Protein AF-A0A8G2CNN9-F1 (afdb_monomer)

Structure (mmCIF, N/CA/C/O backbone):
data_AF-A0A8G2CNN9-F1
#
_entry.id   AF-A0A8G2CNN9-F1
#
loop_
_atom_site.group_PDB
_atom_site.id
_atom_site.type_symbol
_atom_site.label_atom_id
_atom_site.label_alt_id
_atom_site.label_comp_id
_atom_site.label_asym_id
_atom_site.label_entity_id
_atom_site.label_seq_id
_atom_site.pdbx_PDB_ins_code
_atom_site.Cartn_x
_atom_site.Cartn_y
_atom_site.Cartn_z
_atom_site.occupancy
_atom_site.B_iso_or_equiv
_atom_site.auth_seq_id
_atom_site.auth_comp_id
_atom_site.auth_asym_id
_atom_site.auth_atom_id
_atom_site.pdbx_PDB_model_num
ATOM 1 N N . MET A 1 1 ? -56.205 -23.511 -28.085 1.00 40.72 1 MET A N 1
ATOM 2 C CA . MET A 1 1 ? -54.885 -23.758 -27.467 1.00 40.72 1 MET A CA 1
ATOM 3 C C . MET A 1 1 ? -53.855 -22.902 -28.197 1.00 40.72 1 MET A C 1
ATOM 5 O O . MET A 1 1 ? -53.553 -23.201 -29.342 1.00 40.72 1 MET A O 1
ATOM 9 N N . LYS A 1 2 ? -53.404 -21.788 -27.610 1.00 36.91 2 LYS A N 1
ATOM 10 C CA . LYS A 1 2 ? -52.303 -20.968 -28.144 1.00 36.91 2 LYS A CA 1
ATOM 11 C C . LYS A 1 2 ? -51.277 -20.832 -27.025 1.00 36.91 2 LYS A C 1
ATOM 13 O O . LYS A 1 2 ? -51.569 -20.200 -26.016 1.00 36.91 2 LYS A O 1
ATOM 18 N N . ALA A 1 3 ? -50.140 -21.503 -27.168 1.00 48.34 3 ALA A N 1
ATOM 19 C CA . ALA A 1 3 ? -49.033 -21.391 -26.230 1.00 48.34 3 ALA A CA 1
ATOM 20 C C . ALA A 1 3 ? -48.308 -20.066 -26.496 1.00 48.34 3 ALA A C 1
ATOM 22 O O . ALA A 1 3 ? -47.815 -19.840 -27.599 1.00 48.34 3 ALA A O 1
ATOM 23 N N . ILE A 1 4 ? -48.285 -19.181 -25.500 1.00 51.78 4 ILE A N 1
ATOM 24 C CA . ILE A 1 4 ? -47.456 -17.976 -25.505 1.00 51.78 4 ILE A CA 1
ATOM 25 C C . ILE A 1 4 ? -46.130 -18.379 -24.862 1.00 51.78 4 ILE A C 1
ATOM 27 O O . ILE A 1 4 ? -46.071 -18.631 -23.661 1.00 51.78 4 ILE A O 1
ATOM 31 N N . ALA A 1 5 ? -45.081 -18.495 -25.672 1.00 52.53 5 ALA A N 1
ATOM 32 C CA . ALA A 1 5 ? -43.726 -18.692 -25.181 1.00 52.53 5 ALA A CA 1
ATOM 33 C C . ALA A 1 5 ? -43.190 -17.348 -24.664 1.00 52.53 5 ALA A C 1
ATOM 35 O O . ALA A 1 5 ? -42.970 -16.420 -25.440 1.00 52.53 5 ALA A O 1
ATOM 36 N N . ALA A 1 6 ? -43.011 -17.234 -23.349 1.00 54.03 6 ALA A N 1
ATOM 37 C CA . ALA A 1 6 ? -42.323 -16.107 -22.735 1.00 54.03 6 ALA A CA 1
ATOM 38 C C . ALA A 1 6 ? -40.808 -16.286 -22.922 1.00 54.03 6 ALA A C 1
ATOM 40 O O . ALA A 1 6 ? -40.203 -17.194 -22.355 1.00 54.03 6 ALA A O 1
ATOM 41 N N . ILE A 1 7 ? -40.200 -15.426 -23.739 1.00 56.88 7 ILE A N 1
ATOM 42 C CA . ILE A 1 7 ? -38.747 -15.346 -23.897 1.00 56.88 7 ILE A CA 1
ATOM 43 C C . ILE A 1 7 ? -38.201 -14.574 -22.691 1.00 56.88 7 ILE A C 1
ATOM 45 O O . ILE A 1 7 ? -38.337 -13.356 -22.607 1.00 56.88 7 ILE A O 1
ATOM 49 N N . PHE A 1 8 ? -37.589 -15.288 -21.746 1.00 53.59 8 PHE A N 1
ATOM 50 C CA . PHE A 1 8 ? -36.743 -14.687 -20.717 1.00 53.59 8 PHE A CA 1
ATOM 51 C C . PHE A 1 8 ? -35.420 -14.268 -21.367 1.00 53.59 8 PHE A C 1
ATOM 53 O O . PHE A 1 8 ? -34.562 -15.103 -21.649 1.00 53.59 8 PHE A O 1
ATOM 60 N N . VAL A 1 9 ? -35.249 -12.970 -21.620 1.00 62.62 9 VAL A N 1
ATOM 61 C CA . VAL A 1 9 ? -33.945 -12.408 -21.986 1.00 62.62 9 VAL A CA 1
ATOM 62 C C . VAL A 1 9 ? -33.122 -12.290 -20.704 1.00 62.62 9 VAL A C 1
ATOM 64 O O . VAL A 1 9 ? -33.271 -11.339 -19.939 1.00 62.62 9 VAL A O 1
ATOM 67 N N . VAL A 1 10 ? -32.271 -13.282 -20.439 1.00 62.25 10 VAL A N 1
ATOM 68 C CA . V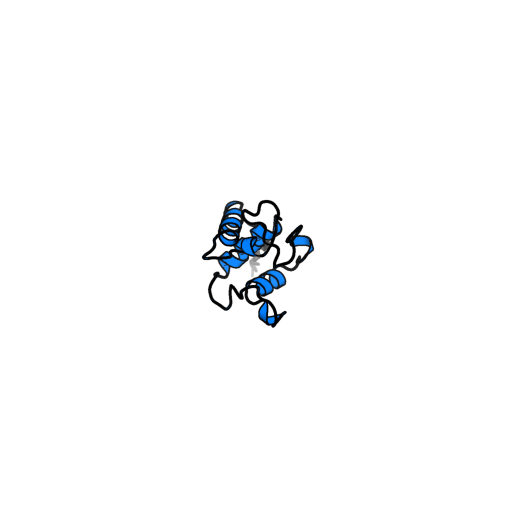AL A 1 10 ? -31.229 -13.178 -19.412 1.00 62.25 10 VAL A CA 1
ATOM 69 C C . VAL A 1 10 ? -30.153 -12.242 -19.958 1.00 62.25 10 VAL A C 1
ATOM 71 O O . VAL A 1 10 ? -29.379 -12.608 -20.840 1.00 62.25 10 VAL A O 1
ATOM 74 N N . CYS A 1 11 ? -30.140 -11.006 -19.463 1.00 56.94 11 CYS A N 1
ATOM 75 C CA . CYS A 1 11 ? -29.091 -10.041 -19.757 1.00 56.94 11 CYS A CA 1
ATOM 76 C C . CYS A 1 11 ? -27.802 -10.498 -19.053 1.00 56.94 11 CYS A C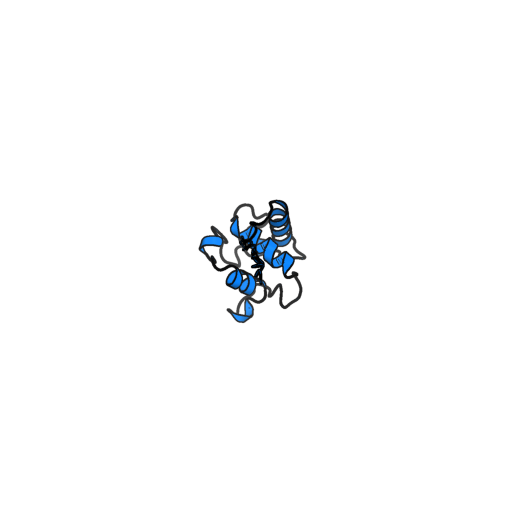 1
ATOM 78 O O . CYS A 1 11 ? -27.637 -10.316 -17.848 1.00 56.94 11 CYS A O 1
ATOM 80 N N . LEU A 1 12 ? -26.911 -11.152 -19.801 1.00 59.22 12 LEU A N 1
ATOM 81 C CA . LEU A 1 12 ? -25.543 -11.452 -19.382 1.00 59.22 12 LEU A CA 1
ATOM 82 C C . LEU A 1 12 ? -24.760 -10.137 -19.335 1.00 59.22 12 LEU A C 1
ATOM 84 O O . LEU A 1 12 ? -24.140 -9.732 -20.315 1.00 59.22 12 LEU A O 1
ATOM 88 N N . MET A 1 13 ? -24.827 -9.441 -18.202 1.00 64.88 13 MET A N 1
ATOM 89 C CA . MET A 1 13 ? -23.986 -8.276 -17.961 1.00 64.88 13 MET A CA 1
ATOM 90 C C . MET A 1 13 ? -22.544 -8.769 -17.749 1.00 64.88 13 MET A C 1
ATOM 92 O O . MET A 1 13 ? -22.316 -9.577 -16.844 1.00 64.88 13 MET A O 1
ATOM 96 N N . PRO A 1 14 ? -21.561 -8.346 -18.564 1.00 57.09 14 PRO A N 1
ATOM 97 C CA . PRO A 1 14 ? -20.180 -8.733 -18.340 1.00 57.09 14 PRO A CA 1
ATOM 98 C C . PRO A 1 14 ? -19.714 -8.080 -17.043 1.00 57.09 14 PRO A C 1
ATOM 100 O O . PRO A 1 14 ? -19.746 -6.857 -16.907 1.00 57.09 14 PRO A O 1
ATOM 103 N N . CYS A 1 15 ? -19.262 -8.898 -16.096 1.00 51.69 15 CYS A N 1
ATOM 104 C CA . CYS A 1 15 ? -18.561 -8.448 -14.902 1.00 51.69 15 CYS A CA 1
ATOM 105 C C . CYS A 1 15 ? -17.156 -7.970 -15.312 1.00 51.69 15 CYS A C 1
ATOM 107 O O . CYS A 1 15 ? -16.155 -8.629 -15.038 1.00 51.69 15 CYS A O 1
ATOM 109 N N . ALA A 1 16 ? -17.077 -6.867 -16.056 1.00 56.19 16 ALA A N 1
ATOM 110 C CA . ALA A 1 16 ? -15.815 -6.198 -16.318 1.00 56.19 16 ALA A CA 1
ATOM 111 C C . ALA A 1 16 ? -15.334 -5.617 -14.986 1.00 56.19 16 ALA A C 1
ATOM 113 O O . ALA A 1 16 ? -16.009 -4.775 -14.394 1.00 56.19 16 ALA A O 1
ATOM 114 N N . ALA A 1 17 ? -14.195 -6.102 -14.490 1.00 61.12 17 ALA A N 1
ATOM 115 C CA . ALA A 1 17 ? -13.517 -5.465 -13.373 1.00 61.12 17 ALA A CA 1
ATOM 116 C C . ALA A 1 17 ? -13.242 -4.008 -13.769 1.00 61.12 17 ALA A C 1
ATOM 118 O O . ALA A 1 17 ? -12.519 -3.752 -14.733 1.00 61.12 17 ALA A O 1
ATOM 119 N N . LEU A 1 18 ? -13.881 -3.064 -13.077 1.00 74.25 18 LEU A N 1
ATOM 120 C CA . LEU A 1 18 ? -13.656 -1.642 -13.300 1.00 74.25 18 LEU A CA 1
ATOM 121 C C . LEU A 1 18 ? -12.191 -1.341 -12.975 1.00 74.25 18 LEU A C 1
ATOM 123 O O . LEU A 1 18 ? -11.704 -1.693 -11.902 1.00 74.25 18 LEU A O 1
ATOM 127 N N . ALA A 1 19 ? -11.486 -0.727 -13.924 1.00 85.44 19 ALA A N 1
ATOM 128 C CA . ALA A 1 19 ? -10.167 -0.179 -13.653 1.00 85.44 19 ALA A CA 1
ATOM 129 C C . ALA A 1 19 ? -10.289 0.915 -12.582 1.00 85.44 19 ALA A C 1
ATOM 131 O O . ALA A 1 19 ? -11.269 1.664 -12.581 1.00 85.44 19 ALA A O 1
ATOM 132 N N . ALA A 1 20 ? -9.293 1.007 -11.700 1.00 92.62 20 ALA A N 1
ATOM 133 C CA . ALA A 1 20 ? -9.251 2.041 -10.678 1.00 92.62 20 ALA A CA 1
ATOM 134 C C . ALA A 1 20 ? -9.279 3.436 -11.313 1.00 92.62 20 ALA A C 1
ATOM 136 O O . ALA A 1 20 ? -8.611 3.714 -12.316 1.00 92.62 20 ALA A O 1
ATOM 137 N N . THR A 1 21 ? -10.069 4.317 -10.720 1.00 96.56 21 THR A N 1
ATOM 138 C CA . THR A 1 21 ? -10.158 5.716 -11.116 1.00 96.56 21 THR A CA 1
ATOM 139 C C . THR A 1 21 ? -8.878 6.467 -10.728 1.00 96.56 21 THR A C 1
ATOM 141 O O . THR A 1 21 ? -8.201 6.098 -9.765 1.00 96.56 21 THR A O 1
ATOM 144 N N . PRO A 1 22 ? -8.559 7.590 -11.398 1.00 97.00 22 PRO A N 1
ATOM 145 C CA . PRO A 1 22 ? -7.451 8.450 -10.980 1.00 97.00 22 PRO A CA 1
ATOM 146 C C . PRO A 1 22 ? -7.555 8.915 -9.518 1.00 97.00 22 PRO A C 1
ATOM 148 O O . PRO A 1 22 ? -6.538 9.094 -8.856 1.00 97.00 22 PRO A O 1
ATOM 151 N N . ALA A 1 23 ? -8.777 9.083 -9.003 1.00 97.19 23 ALA A N 1
ATOM 152 C CA . ALA A 1 23 ? -9.015 9.466 -7.615 1.00 97.19 23 ALA A CA 1
ATOM 153 C C . ALA A 1 23 ? -8.631 8.354 -6.624 1.00 97.19 23 ALA A C 1
ATOM 155 O O . ALA A 1 23 ? -8.024 8.648 -5.598 1.00 97.19 23 ALA A O 1
ATOM 156 N N . GLU A 1 24 ? -8.937 7.091 -6.932 1.00 97.75 24 GLU A N 1
ATOM 157 C CA . GLU A 1 24 ? -8.545 5.936 -6.106 1.00 97.75 24 GLU A CA 1
ATOM 158 C C . GLU A 1 24 ? -7.026 5.735 -6.113 1.00 97.75 24 GLU A C 1
ATOM 160 O O . GLU A 1 24 ? -6.433 5.500 -5.064 1.00 97.75 24 GLU A O 1
ATOM 165 N N . ILE A 1 25 ? -6.380 5.919 -7.270 1.00 97.62 25 ILE A N 1
ATOM 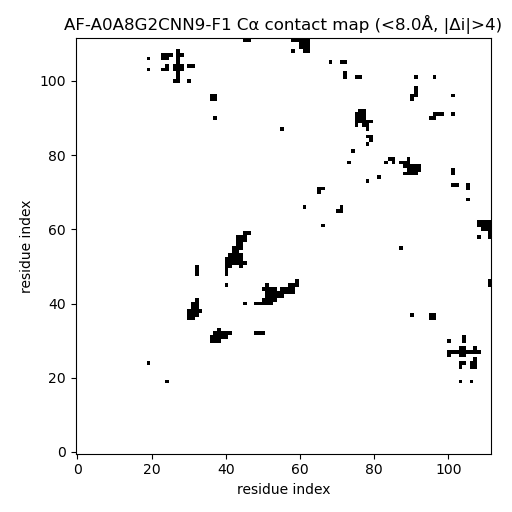166 C CA . ILE A 1 25 ? -4.914 5.876 -7.387 1.00 97.62 25 ILE A CA 1
ATOM 167 C C . ILE A 1 25 ? -4.273 6.987 -6.539 1.00 97.62 25 ILE A C 1
ATOM 169 O O . ILE A 1 25 ? -3.343 6.724 -5.779 1.00 97.62 25 ILE A O 1
ATOM 173 N N . ALA A 1 26 ? -4.790 8.217 -6.615 1.00 97.75 26 ALA A N 1
ATOM 174 C CA . ALA A 1 26 ? -4.295 9.333 -5.806 1.00 97.75 26 ALA A CA 1
ATOM 175 C C . ALA A 1 26 ? -4.541 9.123 -4.299 1.00 97.75 26 ALA A C 1
ATOM 177 O O . ALA A 1 26 ? -3.702 9.485 -3.473 1.00 97.75 26 ALA A O 1
ATOM 178 N N . ALA A 1 27 ? -5.671 8.514 -3.925 1.00 98.44 27 ALA A N 1
ATOM 179 C CA . ALA A 1 27 ? -5.937 8.130 -2.542 1.00 98.44 27 ALA A CA 1
ATOM 180 C C . ALA A 1 27 ? -4.929 7.077 -2.054 1.00 98.44 27 ALA A C 1
ATOM 182 O O . ALA A 1 27 ? -4.389 7.219 -0.957 1.00 98.44 27 ALA A O 1
ATOM 183 N N . GLY A 1 28 ? -4.631 6.073 -2.884 1.00 98.19 28 GLY A N 1
ATOM 184 C CA . GLY A 1 28 ? -3.616 5.054 -2.622 1.00 98.19 28 GLY A CA 1
ATOM 185 C C . GLY A 1 28 ? -2.227 5.637 -2.393 1.00 98.19 28 GLY A C 1
ATOM 186 O O . GLY A 1 28 ? -1.571 5.270 -1.420 1.00 98.19 28 GLY A O 1
ATOM 187 N N . GLN A 1 29 ? -1.820 6.597 -3.228 1.00 97.69 29 GLN A N 1
ATOM 188 C CA . GLN A 1 29 ? -0.566 7.330 -3.054 1.00 97.69 29 GLN A CA 1
ATOM 189 C C . GLN A 1 29 ? -0.502 8.016 -1.690 1.00 97.69 29 GLN A C 1
ATOM 191 O O . GLN A 1 29 ? 0.408 7.770 -0.903 1.00 97.69 29 GLN A O 1
ATOM 196 N N . LYS A 1 30 ? -1.531 8.806 -1.369 1.00 97.75 30 LYS A N 1
ATOM 197 C CA . LYS A 1 30 ? -1.596 9.520 -0.095 1.00 97.75 30 LYS A CA 1
ATOM 198 C C . LYS A 1 30 ? -1.517 8.569 1.099 1.00 97.75 30 LYS A C 1
ATOM 200 O O . LYS A 1 30 ? -0.879 8.895 2.093 1.00 97.75 30 LYS A O 1
ATOM 205 N N . ILE A 1 31 ? -2.167 7.406 1.027 1.00 98.44 31 ILE A N 1
ATOM 206 C CA . ILE A 1 31 ? -2.078 6.380 2.075 1.00 98.44 31 ILE A CA 1
ATOM 207 C C . ILE A 1 31 ? -0.644 5.851 2.188 1.00 98.44 31 ILE A C 1
ATOM 209 O O . ILE A 1 31 ? -0.146 5.727 3.307 1.00 98.44 31 ILE A O 1
ATOM 213 N N . ALA A 1 32 ? 0.001 5.559 1.055 1.00 97.75 32 ALA A N 1
ATOM 214 C CA . ALA A 1 32 ? 1.358 5.029 1.005 1.00 97.75 32 ALA A CA 1
ATOM 215 C C . ALA A 1 32 ? 2.408 5.999 1.571 1.00 97.75 32 ALA A C 1
ATOM 217 O O . ALA A 1 32 ? 3.378 5.527 2.141 1.00 97.75 32 ALA A O 1
ATOM 218 N N . GLU A 1 33 ? 2.195 7.310 1.482 1.00 96.69 33 GLU A N 1
ATOM 219 C CA . GLU A 1 3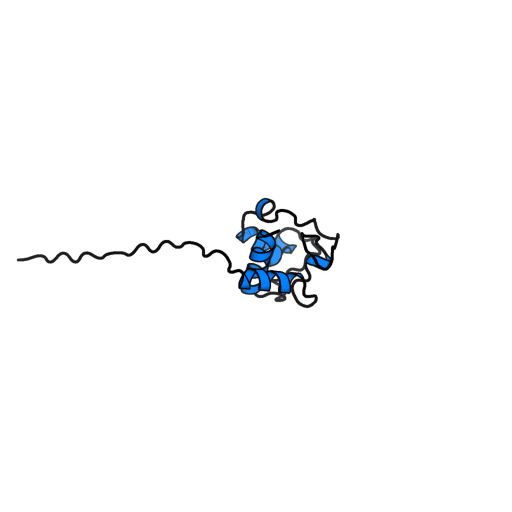3 ? 3.149 8.349 1.928 1.00 96.69 33 GLU A CA 1
ATOM 220 C C . GLU A 1 33 ? 2.775 8.968 3.297 1.00 96.69 33 GLU A C 1
ATOM 222 O O . GLU A 1 33 ? 3.479 9.811 3.845 1.00 96.69 33 GLU A O 1
ATOM 227 N N . THR A 1 34 ? 1.636 8.586 3.891 1.00 97.19 34 THR A N 1
ATOM 228 C CA . THR A 1 34 ? 1.208 9.133 5.192 1.00 97.19 34 THR A CA 1
ATOM 229 C C . THR A 1 34 ? 1.749 8.293 6.349 1.00 97.19 34 THR A C 1
ATOM 231 O O . THR A 1 34 ? 1.387 7.124 6.496 1.00 97.19 34 THR A O 1
ATOM 234 N N . THR A 1 35 ? 2.507 8.931 7.246 1.00 94.31 35 THR A N 1
ATOM 235 C CA . THR A 1 35 ? 3.158 8.309 8.418 1.00 94.31 35 THR A CA 1
ATOM 236 C C . THR A 1 35 ? 2.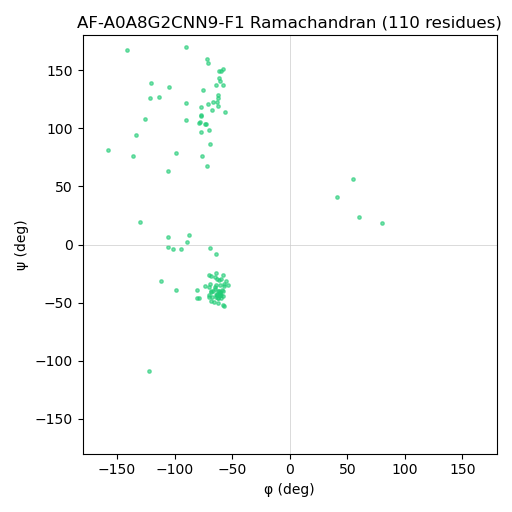216 7.582 9.376 1.00 94.31 35 THR A C 1
ATOM 238 O O . THR A 1 35 ? 2.583 6.567 9.960 1.00 94.31 35 THR A O 1
ATOM 241 N N . THR A 1 36 ? 0.987 8.073 9.540 1.00 95.25 36 THR A N 1
ATOM 242 C CA . THR A 1 36 ? -0.040 7.465 10.404 1.00 95.25 36 THR A CA 1
ATOM 243 C C . THR A 1 36 ? -0.907 6.421 9.690 1.00 95.25 36 THR A C 1
ATOM 245 O O . THR A 1 36 ? -1.842 5.899 10.298 1.00 95.25 36 THR A O 1
ATOM 248 N N . LEU A 1 37 ? -0.631 6.136 8.412 1.00 97.50 37 LEU A N 1
ATOM 249 C CA . LEU A 1 37 ? -1.353 5.167 7.586 1.00 97.50 37 LEU A CA 1
ATOM 250 C C . LEU A 1 37 ? -0.396 4.094 7.042 1.00 97.50 37 LEU A C 1
ATOM 252 O O . LEU A 1 37 ? 0.026 3.219 7.792 1.00 97.50 37 LEU A O 1
ATOM 256 N N . GLY A 1 38 ? -0.106 4.112 5.737 1.00 97.38 38 GLY A N 1
ATOM 257 C CA . GLY A 1 38 ? 0.693 3.089 5.072 1.00 97.38 38 GLY A CA 1
ATOM 258 C C . GLY A 1 38 ? 2.192 3.279 5.271 1.00 97.38 38 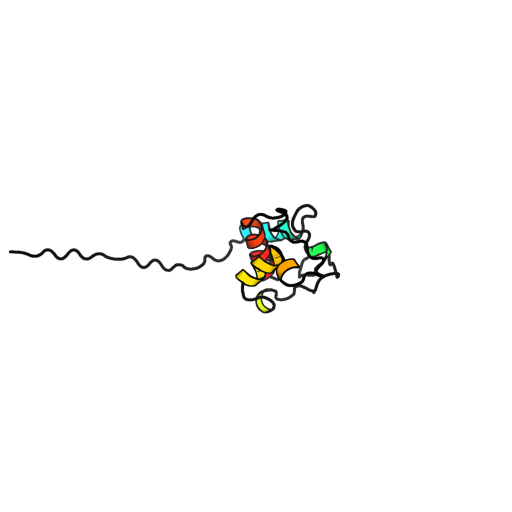GLY A C 1
ATOM 259 O O . GLY A 1 38 ? 2.888 2.283 5.449 1.00 97.38 38 GLY A O 1
ATOM 260 N N . ASN A 1 39 ? 2.675 4.527 5.244 1.00 98.00 39 ASN A N 1
ATOM 261 C CA . ASN A 1 39 ? 4.089 4.892 5.413 1.00 98.00 39 ASN A CA 1
ATOM 262 C C . ASN A 1 39 ? 5.061 3.942 4.679 1.00 98.00 39 ASN A C 1
ATOM 264 O O . ASN A 1 39 ? 6.052 3.460 5.232 1.00 98.00 39 ASN A O 1
ATOM 268 N N . CYS A 1 40 ? 4.685 3.553 3.464 1.00 98.00 40 CYS A N 1
ATOM 269 C CA . CYS A 1 40 ? 5.326 2.506 2.687 1.00 98.00 40 CYS A CA 1
ATOM 270 C C . CYS A 1 40 ? 6.706 2.956 2.202 1.00 98.00 40 CYS A C 1
ATOM 272 O O . CYS A 1 40 ? 7.641 2.157 2.157 1.00 98.00 40 CYS A O 1
ATOM 274 N N . ASP A 1 41 ? 6.821 4.234 1.864 1.00 96.88 41 ASP A N 1
ATOM 275 C CA . ASP A 1 41 ? 8.016 4.898 1.352 1.00 96.88 41 ASP A CA 1
ATOM 276 C C . ASP A 1 41 ? 9.141 5.018 2.396 1.00 96.88 41 ASP A C 1
ATOM 278 O O . ASP A 1 41 ? 10.321 4.909 2.056 1.00 96.88 41 ASP A O 1
ATOM 282 N N . ALA A 1 42 ? 8.794 5.051 3.686 1.00 97.38 42 ALA A N 1
ATOM 283 C CA . ALA A 1 42 ? 9.766 4.949 4.777 1.00 97.38 42 ALA A CA 1
ATOM 284 C C . ALA A 1 42 ? 10.603 3.652 4.733 1.00 97.38 42 ALA A C 1
ATOM 286 O O . ALA A 1 42 ? 11.730 3.611 5.233 1.00 97.38 42 ALA A O 1
ATOM 287 N N . CYS A 1 43 ? 10.074 2.573 4.139 1.00 98.12 43 CYS A N 1
ATOM 288 C CA . CYS A 1 43 ? 10.786 1.298 3.994 1.00 98.12 43 CYS A CA 1
ATOM 289 C C . CYS A 1 43 ? 11.139 0.952 2.546 1.00 98.12 43 CYS A C 1
ATOM 291 O O . CYS A 1 43 ? 12.152 0.283 2.330 1.00 98.12 43 CYS A O 1
ATOM 293 N N . HIS A 1 44 ? 10.326 1.368 1.577 1.00 97.94 44 HIS A N 1
ATOM 294 C CA . HIS A 1 44 ? 10.423 0.949 0.185 1.00 97.94 44 HIS A CA 1
ATOM 295 C C . HIS A 1 44 ? 10.625 2.132 -0.755 1.00 97.94 44 HIS A C 1
ATOM 297 O O . HIS A 1 44 ? 9.781 3.014 -0.850 1.00 97.94 44 HIS A O 1
ATOM 303 N N . MET A 1 45 ? 11.665 2.077 -1.580 1.00 96.44 45 MET A N 1
ATOM 304 C CA . MET A 1 45 ? 11.784 2.979 -2.720 1.00 96.44 45 MET A CA 1
ATOM 305 C C . MET A 1 45 ? 10.841 2.553 -3.859 1.00 96.44 45 MET A C 1
ATOM 307 O O . MET A 1 45 ? 10.835 1.389 -4.265 1.00 96.44 45 MET A O 1
ATOM 311 N N . PHE A 1 46 ? 10.103 3.513 -4.421 1.00 95.12 46 PHE A N 1
ATOM 312 C CA . PHE A 1 46 ? 9.379 3.413 -5.696 1.00 95.12 46 PHE A CA 1
ATOM 313 C C . PHE A 1 46 ? 9.480 4.731 -6.476 1.00 95.12 46 PHE A C 1
ATOM 315 O O . PHE A 1 46 ? 9.906 5.760 -5.946 1.00 95.12 46 PHE A O 1
ATOM 322 N N . GLN A 1 47 ? 9.105 4.729 -7.759 1.00 92.69 47 GLN A N 1
ATOM 323 C CA . GLN A 1 47 ? 9.166 5.945 -8.573 1.00 92.69 47 GLN A CA 1
ATOM 324 C C . GLN A 1 47 ? 8.246 7.045 -8.014 1.00 92.69 47 GLN A C 1
ATOM 326 O O . GLN A 1 47 ? 7.016 6.906 -7.998 1.00 92.69 47 GLN A O 1
ATOM 331 N N . GLY A 1 48 ? 8.860 8.169 -7.640 1.00 89.19 48 GLY A N 1
ATOM 332 C CA . GLY A 1 48 ? 8.168 9.331 -7.085 1.00 89.19 48 GLY A CA 1
ATOM 333 C C . GLY A 1 48 ? 7.829 9.213 -5.601 1.00 89.19 48 GLY A C 1
ATOM 334 O O . GLY A 1 48 ? 6.942 9.929 -5.171 1.00 89.19 48 GLY A O 1
ATOM 335 N N . ALA A 1 49 ? 8.480 8.308 -4.862 1.00 90.62 49 ALA A N 1
ATOM 336 C CA . ALA A 1 49 ? 8.383 8.263 -3.408 1.00 90.62 49 ALA A CA 1
ATOM 337 C C . ALA A 1 49 ? 8.963 9.543 -2.778 1.00 90.62 49 ALA A C 1
ATOM 339 O O . ALA A 1 49 ? 10.025 10.005 -3.213 1.00 90.62 49 ALA A O 1
ATOM 340 N N . ASP A 1 50 ? 8.275 10.083 -1.770 1.00 86.62 50 ASP A N 1
ATOM 341 C CA . ASP A 1 50 ? 8.728 11.252 -1.007 1.00 86.62 50 ASP A CA 1
ATOM 342 C C . ASP A 1 50 ? 9.934 10.882 -0.133 1.00 86.62 50 ASP A C 1
ATOM 344 O O . ASP A 1 50 ? 10.959 11.573 -0.141 1.00 86.62 50 ASP A O 1
ATOM 348 N N . GLU A 1 51 ? 9.848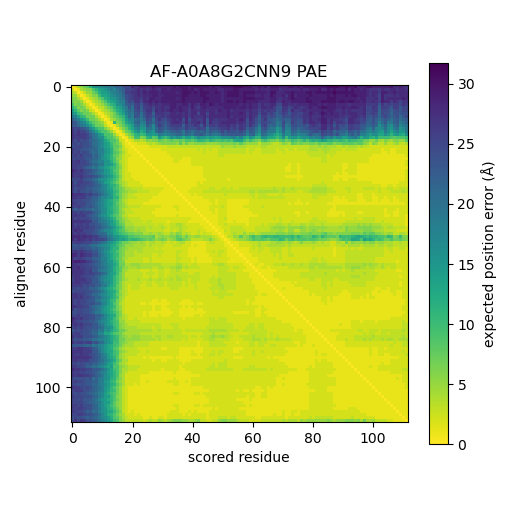 9.736 0.548 1.00 82.81 51 GLU A N 1
ATOM 349 C CA . GLU A 1 51 ? 10.970 9.096 1.229 1.00 82.81 51 GLU A CA 1
ATOM 350 C C . GLU A 1 51 ? 11.463 7.874 0.432 1.00 82.81 51 GLU A C 1
ATOM 352 O O . GLU A 1 51 ? 10.694 7.071 -0.080 1.00 82.81 51 GLU A O 1
ATOM 357 N N . ALA A 1 52 ? 12.777 7.708 0.279 1.00 88.69 52 ALA A N 1
ATOM 358 C CA . ALA A 1 52 ? 13.349 6.591 -0.481 1.00 88.69 52 ALA A CA 1
ATOM 359 C C . ALA A 1 52 ? 13.966 5.545 0.458 1.00 88.69 52 ALA A C 1
ATOM 361 O O . ALA A 1 52 ? 15.182 5.327 0.445 1.00 88.69 52 ALA A O 1
ATOM 362 N N . GLY A 1 53 ? 13.129 4.917 1.290 1.00 94.25 53 GLY A N 1
ATOM 363 C CA . GLY A 1 53 ? 13.543 3.867 2.217 1.00 94.25 53 GLY A CA 1
ATOM 364 C C . GLY A 1 53 ? 14.211 2.674 1.521 1.00 94.25 53 GLY A C 1
ATOM 365 O O . GLY A 1 53 ? 13.935 2.355 0.363 1.00 94.25 53 GLY A O 1
ATOM 366 N N . ASN A 1 54 ? 15.112 2.000 2.236 1.00 95.88 54 ASN A N 1
ATOM 367 C CA . ASN A 1 54 ? 15.908 0.878 1.719 1.00 95.88 54 ASN A CA 1
ATOM 368 C C . ASN A 1 54 ? 15.874 -0.366 2.624 1.00 95.88 54 ASN A C 1
ATOM 370 O O . ASN A 1 54 ? 16.755 -1.222 2.543 1.00 95.88 54 ASN A O 1
ATOM 374 N N . ILE A 1 55 ? 14.876 -0.441 3.503 1.00 97.06 55 ILE A N 1
ATOM 375 C CA . ILE A 1 55 ? 14.675 -1.559 4.427 1.00 97.06 55 ILE A CA 1
ATOM 376 C C . ILE A 1 55 ? 13.986 -2.718 3.698 1.00 97.06 55 ILE A C 1
ATOM 378 O O . ILE A 1 55 ? 14.386 -3.875 3.827 1.00 97.06 55 ILE A O 1
ATOM 382 N N . GLY A 1 56 ? 12.941 -2.399 2.935 1.00 95.62 56 GLY A N 1
ATOM 383 C CA . GLY A 1 56 ? 12.242 -3.334 2.068 1.00 95.62 56 GLY A CA 1
ATOM 384 C C . GLY A 1 56 ? 12.841 -3.375 0.657 1.00 95.62 56 GLY A C 1
ATOM 385 O O . GLY A 1 56 ? 13.676 -2.542 0.297 1.00 95.62 56 GLY A O 1
ATOM 386 N N . PRO A 1 57 ? 12.418 -4.337 -0.182 1.00 95.06 57 PRO A N 1
ATOM 387 C CA . PRO A 1 57 ? 12.793 -4.361 -1.591 1.00 95.06 57 PRO A CA 1
ATOM 388 C C . PRO A 1 57 ? 12.335 -3.096 -2.323 1.00 95.06 57 PRO A C 1
ATOM 390 O O . PRO A 1 57 ? 11.281 -2.535 -2.020 1.00 95.06 57 PRO A O 1
ATOM 393 N N . VAL A 1 58 ? 13.097 -2.707 -3.345 1.00 95.81 58 VAL A N 1
ATOM 394 C CA . VAL A 1 58 ? 12.688 -1.672 -4.302 1.00 95.81 58 VAL A CA 1
ATOM 395 C C . VAL A 1 58 ? 11.434 -2.139 -5.041 1.00 95.81 58 VAL A C 1
ATOM 397 O O . VAL A 1 58 ? 11.416 -3.233 -5.606 1.00 95.81 58 VAL A O 1
ATOM 400 N N . LEU A 1 59 ? 10.406 -1.296 -5.065 1.00 95.94 59 LEU A N 1
ATOM 401 C CA . LEU A 1 59 ? 9.112 -1.561 -5.686 1.00 95.94 59 LEU A CA 1
ATOM 402 C C . LEU A 1 59 ? 9.063 -0.90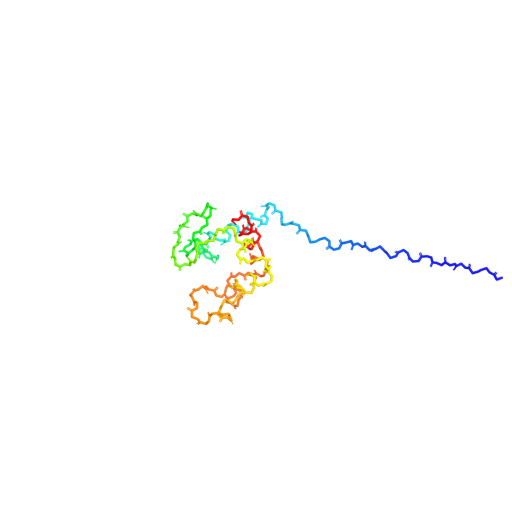2 -7.070 1.00 95.94 59 LEU A C 1
ATOM 404 O O . LEU A 1 59 ? 8.519 0.186 -7.252 1.00 95.94 59 LEU A O 1
ATOM 408 N N . LYS A 1 60 ? 9.693 -1.562 -8.044 1.00 94.56 60 LYS A N 1
ATOM 409 C CA . LYS A 1 60 ? 9.736 -1.142 -9.451 1.00 94.56 60 LYS A CA 1
ATOM 410 C C . LYS A 1 60 ? 8.978 -2.149 -10.306 1.00 94.56 60 LYS A C 1
ATOM 412 O O . LYS A 1 60 ? 9.335 -3.323 -10.273 1.00 94.56 60 LYS A O 1
ATOM 417 N N . ASP A 1 61 ? 8.026 -1.693 -11.113 1.00 93.44 61 ASP A N 1
ATOM 418 C CA . ASP A 1 61 ? 7.152 -2.571 -11.903 1.00 93.44 61 ASP A CA 1
ATOM 419 C C . ASP A 1 61 ? 6.439 -3.605 -11.011 1.00 93.44 61 ASP A C 1
ATOM 421 O O . ASP A 1 61 ? 6.565 -4.827 -11.159 1.00 93.44 61 ASP A O 1
ATOM 425 N N . VAL A 1 62 ? 5.711 -3.104 -10.008 1.00 95.31 62 VAL A N 1
ATOM 426 C CA . VAL A 1 62 ? 5.107 -3.945 -8.955 1.00 95.31 62 VAL A CA 1
ATOM 427 C C . VAL A 1 62 ? 4.112 -4.940 -9.547 1.00 95.31 62 VAL A C 1
ATOM 429 O O . VAL A 1 62 ? 3.963 -6.058 -9.048 1.00 95.31 62 VAL A O 1
ATOM 432 N N . ARG A 1 63 ? 3.456 -4.568 -10.650 1.00 95.00 63 ARG A N 1
ATOM 433 C CA . ARG A 1 63 ? 2.544 -5.457 -11.371 1.00 95.00 63 ARG A CA 1
ATOM 434 C C . ARG A 1 63 ? 3.269 -6.673 -11.952 1.00 95.00 63 ARG A C 1
ATOM 436 O O . ARG A 1 63 ? 2.682 -7.752 -11.963 1.00 95.00 63 ARG A O 1
ATOM 443 N N . ALA A 1 64 ? 4.516 -6.529 -12.400 1.00 95.81 64 ALA A N 1
ATOM 444 C CA . ALA A 1 64 ? 5.332 -7.666 -12.817 1.00 95.81 64 ALA A CA 1
ATOM 445 C C . ALA A 1 64 ? 5.824 -8.499 -11.619 1.00 95.81 64 ALA A C 1
ATOM 447 O O . ALA A 1 64 ? 5.876 -9.725 -11.716 1.00 95.81 64 ALA A O 1
ATOM 448 N N . MET A 1 65 ? 6.143 -7.858 -10.487 1.00 93.94 65 MET A N 1
ATOM 449 C CA . MET A 1 65 ? 6.597 -8.544 -9.265 1.00 93.94 65 MET A CA 1
ATOM 450 C C . MET A 1 65 ? 5.498 -9.398 -8.615 1.00 93.94 65 MET A C 1
ATOM 452 O O . MET A 1 65 ? 5.754 -10.532 -8.211 1.00 93.94 65 MET A O 1
ATOM 456 N N . VAL A 1 66 ? 4.281 -8.856 -8.498 1.00 95.69 66 VAL A N 1
ATOM 457 C CA . VAL A 1 66 ? 3.134 -9.512 -7.848 1.00 95.69 66 VAL A CA 1
ATOM 458 C C . VAL A 1 66 ? 1.868 -9.323 -8.702 1.00 95.69 66 VAL A C 1
ATOM 460 O O . VAL A 1 66 ? 1.002 -8.509 -8.367 1.00 95.69 66 VAL A O 1
ATOM 463 N N . PRO A 1 67 ? 1.728 -10.067 -9.818 1.00 96.00 67 PRO A N 1
ATOM 464 C CA . PRO A 1 67 ? 0.607 -9.906 -10.749 1.00 96.00 67 PRO A CA 1
ATOM 465 C C . PRO A 1 67 ? -0.732 -10.385 -10.176 1.00 96.00 67 PRO A C 1
ATOM 467 O O . PRO A 1 67 ? -1.790 -9.905 -10.587 1.00 96.00 67 PRO A O 1
ATOM 470 N N . ASP A 1 68 ? -0.705 -11.326 -9.227 1.00 97.19 68 ASP A N 1
ATOM 471 C CA . ASP A 1 68 ? -1.908 -11.748 -8.515 1.00 97.19 68 ASP A CA 1
ATOM 472 C C . ASP A 1 68 ? -2.282 -10.711 -7.450 1.00 97.19 68 ASP A C 1
ATOM 474 O O . ASP A 1 68 ? -1.689 -10.633 -6.372 1.00 97.19 68 ASP A O 1
ATOM 478 N N . ARG A 1 69 ? -3.329 -9.938 -7.743 1.00 97.12 69 ARG A N 1
ATOM 479 C CA . ARG A 1 69 ? -3.874 -8.933 -6.828 1.00 97.12 69 ARG A CA 1
ATOM 480 C C . ARG A 1 69 ? -4.296 -9.520 -5.484 1.00 97.12 69 ARG A C 1
ATOM 482 O O . ARG A 1 69 ? -4.154 -8.846 -4.467 1.00 97.12 69 ARG A O 1
ATOM 489 N N . LYS A 1 70 ? -4.824 -10.748 -5.450 1.00 97.88 70 LYS A N 1
ATOM 490 C CA . LYS A 1 70 ? -5.252 -11.378 -4.191 1.00 97.88 70 LYS A CA 1
ATOM 491 C C . LYS A 1 70 ? -4.049 -11.703 -3.319 1.00 97.88 70 LYS A C 1
ATOM 493 O O . LYS A 1 70 ? -4.106 -11.475 -2.114 1.00 97.88 70 LYS A O 1
ATOM 498 N N . LEU A 1 71 ? -2.963 -12.171 -3.933 1.00 98.00 71 LEU A N 1
ATOM 499 C CA . LEU A 1 71 ? -1.692 -12.357 -3.243 1.00 98.00 71 LEU A CA 1
ATOM 500 C C . LEU A 1 71 ? -1.162 -11.020 -2.720 1.00 98.00 71 LEU A C 1
ATOM 502 O O . LEU A 1 71 ? -0.793 -10.941 -1.553 1.00 98.00 71 LEU A O 1
ATOM 506 N N . PHE A 1 72 ? -1.181 -9.958 -3.531 1.00 98.25 72 PHE A N 1
ATOM 507 C CA . PHE A 1 72 ? -0.684 -8.660 -3.074 1.00 98.25 72 PHE A CA 1
ATOM 508 C C . PHE A 1 72 ? -1.535 -8.069 -1.938 1.00 98.25 72 PHE A C 1
ATOM 510 O O . PHE A 1 72 ? -0.998 -7.543 -0.966 1.00 98.25 72 PHE A O 1
ATOM 517 N N . TYR A 1 73 ? -2.857 -8.246 -1.998 1.00 98.69 73 TYR A N 1
ATOM 518 C CA . TYR A 1 73 ? -3.748 -7.919 -0.887 1.00 98.69 73 TYR A CA 1
ATOM 519 C C . TYR A 1 73 ? -3.391 -8.709 0.372 1.00 98.69 73 TYR A C 1
ATOM 521 O O . TYR A 1 73 ? -3.309 -8.114 1.440 1.00 98.69 73 TYR A O 1
ATOM 529 N N . ALA A 1 74 ? -3.149 -10.018 0.266 1.00 98.69 74 ALA A N 1
ATOM 530 C CA . ALA A 1 74 ? -2.775 -10.844 1.413 1.00 98.69 74 ALA A CA 1
ATOM 531 C C . ALA A 1 74 ? -1.441 -10.403 2.041 1.00 98.69 74 ALA A C 1
ATOM 533 O O . ALA A 1 74 ? -1.356 -10.334 3.262 1.00 98.69 74 ALA A O 1
ATOM 534 N N . ILE A 1 75 ? -0.452 -10.034 1.217 1.00 98.38 75 ILE A N 1
ATOM 535 C CA . ILE A 1 75 ? 0.836 -9.473 1.661 1.00 98.38 75 ILE A CA 1
ATOM 536 C C . ILE A 1 75 ? 0.614 -8.195 2.481 1.00 98.38 75 ILE A C 1
ATOM 538 O O . ILE A 1 75 ? 1.085 -8.093 3.606 1.00 98.38 75 ILE A O 1
ATOM 542 N N . ILE A 1 76 ? -0.145 -7.225 1.961 1.00 98.56 76 ILE A N 1
ATOM 543 C CA . ILE A 1 76 ? -0.390 -5.966 2.688 1.00 98.56 76 ILE A CA 1
ATOM 544 C C . ILE A 1 76 ? -1.277 -6.202 3.924 1.00 98.56 76 ILE A C 1
ATOM 546 O O . ILE A 1 76 ? -1.116 -5.542 4.950 1.00 98.56 76 ILE A O 1
ATOM 550 N N . TYR A 1 77 ? -2.221 -7.140 3.850 1.00 98.81 77 TYR A N 1
ATOM 551 C CA . TYR A 1 77 ? -3.140 -7.437 4.944 1.00 98.81 77 TYR A CA 1
ATOM 552 C C . TYR A 1 77 ? -2.430 -8.088 6.141 1.00 98.81 77 TYR A C 1
ATOM 554 O O . TYR A 1 77 ? -2.641 -7.646 7.275 1.00 98.81 77 TYR A O 1
ATOM 562 N N . ASP A 1 78 ? -1.617 -9.120 5.891 1.00 98.62 78 ASP A N 1
ATOM 563 C CA . ASP A 1 78 ? -0.867 -9.877 6.900 1.00 98.62 78 ASP A CA 1
ATOM 564 C C . ASP A 1 78 ? 0.351 -10.594 6.283 1.00 98.62 78 ASP A C 1
ATOM 566 O O . ASP A 1 78 ? 0.315 -11.792 5.993 1.00 98.62 78 ASP A O 1
ATOM 570 N N . GLU A 1 79 ? 1.454 -9.869 6.089 1.00 98.06 79 GLU A N 1
ATOM 571 C CA . GLU A 1 79 ? 2.695 -10.457 5.569 1.00 98.06 79 GLU A CA 1
ATOM 572 C C . GLU A 1 79 ? 3.297 -11.504 6.523 1.00 98.06 79 GLU A C 1
ATOM 574 O O . GLU A 1 79 ? 3.979 -12.421 6.062 1.00 98.06 79 GLU A O 1
ATOM 579 N N . GLU A 1 80 ? 3.004 -11.443 7.830 1.00 98.06 80 GLU A N 1
ATOM 580 C CA . GLU A 1 80 ? 3.481 -12.429 8.813 1.00 98.06 80 GLU A CA 1
ATOM 581 C C . GLU A 1 80 ? 2.990 -13.847 8.479 1.00 98.06 80 GLU A C 1
ATOM 583 O O . GLU A 1 80 ? 3.685 -14.825 8.760 1.00 98.06 80 GLU A O 1
ATOM 588 N N . ALA A 1 81 ? 1.822 -13.969 7.832 1.00 97.81 81 ALA A N 1
ATOM 589 C CA . ALA A 1 81 ? 1.268 -15.250 7.399 1.00 97.81 81 ALA A CA 1
ATOM 590 C C . ALA A 1 81 ? 2.129 -15.943 6.327 1.00 97.81 81 ALA A C 1
ATOM 592 O O . ALA A 1 81 ? 2.124 -17.172 6.229 1.00 97.81 81 ALA A O 1
ATOM 593 N N . ARG A 1 82 ? 2.873 -15.171 5.523 1.00 95.81 82 ARG A N 1
ATOM 594 C CA . ARG A 1 82 ? 3.790 -15.680 4.491 1.00 95.81 82 ARG A CA 1
ATOM 595 C C . ARG A 1 82 ? 5.240 -15.695 4.971 1.00 95.81 82 ARG A C 1
ATOM 597 O O . ARG A 1 82 ? 5.973 -16.632 4.656 1.00 95.81 82 ARG A O 1
ATOM 604 N N . ASN A 1 83 ? 5.650 -14.669 5.711 1.00 97.12 83 ASN A N 1
ATOM 605 C CA . ASN A 1 83 ? 6.988 -14.506 6.262 1.00 97.12 83 ASN A CA 1
ATOM 606 C C . ASN A 1 83 ? 6.911 -14.082 7.741 1.00 97.12 83 ASN A C 1
ATOM 608 O O . ASN A 1 83 ? 6.891 -12.886 8.034 1.00 97.12 83 ASN A O 1
ATOM 612 N N . PRO A 1 84 ? 6.966 -15.033 8.691 1.00 96.69 84 PRO A N 1
ATOM 613 C CA . PRO A 1 84 ? 6.904 -14.739 10.125 1.00 96.69 84 PRO A CA 1
ATOM 614 C C . PRO A 1 84 ? 8.068 -13.904 10.675 1.00 96.69 84 PRO A C 1
ATOM 616 O O . PRO A 1 84 ? 8.071 -13.575 11.855 1.00 96.69 84 PRO A O 1
ATOM 619 N N . GLN A 1 85 ? 9.111 -13.646 9.880 1.00 97.38 85 GLN A N 1
ATOM 620 C CA . GLN A 1 85 ? 10.260 -12.811 10.256 1.00 97.38 85 GLN A CA 1
ATOM 621 C C . GLN A 1 85 ? 10.224 -11.438 9.573 1.00 97.38 85 GLN A C 1
ATOM 623 O O . GLN A 1 85 ? 11.190 -10.680 9.652 1.00 97.38 85 GLN A O 1
ATOM 628 N N . THR A 1 86 ? 9.139 -11.130 8.861 1.00 98.19 86 THR A N 1
ATOM 629 C CA . THR A 1 86 ? 8.937 -9.815 8.264 1.00 98.19 86 THR A CA 1
ATOM 630 C C . THR A 1 86 ? 8.889 -8.732 9.335 1.00 98.19 86 THR A C 1
ATOM 632 O O . THR A 1 86 ? 8.411 -8.948 10.446 1.00 98.19 86 THR A O 1
ATOM 635 N N . ILE A 1 87 ? 9.343 -7.541 8.964 1.00 97.75 87 ILE A N 1
ATOM 636 C CA . ILE A 1 87 ? 9.079 -6.313 9.720 1.00 97.75 87 ILE A CA 1
ATOM 637 C C . ILE A 1 87 ? 8.042 -5.427 9.023 1.00 97.75 87 ILE A C 1
ATOM 639 O O . ILE A 1 87 ? 7.685 -4.377 9.550 1.00 97.75 87 ILE A O 1
ATOM 643 N N . MET A 1 88 ? 7.560 -5.835 7.841 1.00 98.31 88 MET A N 1
ATOM 644 C CA . MET A 1 88 ? 6.455 -5.161 7.169 1.00 98.31 88 MET A CA 1
ATOM 645 C C . MET A 1 88 ? 5.202 -5.284 8.051 1.00 98.31 88 MET A C 1
ATOM 647 O O . MET A 1 88 ? 4.810 -6.409 8.367 1.00 98.31 88 MET A O 1
ATOM 651 N N . PRO A 1 89 ? 4.566 -4.170 8.454 1.00 98.06 89 PRO A N 1
ATOM 652 C CA . PRO A 1 89 ? 3.401 -4.225 9.327 1.00 98.06 89 PRO A CA 1
ATOM 653 C C . PRO A 1 89 ? 2.242 -5.014 8.704 1.00 98.06 89 PRO A C 1
ATOM 655 O O . PRO A 1 89 ? 1.937 -4.862 7.523 1.00 98.06 89 PRO A O 1
ATOM 658 N N . ALA A 1 90 ? 1.536 -5.807 9.511 1.00 98.19 90 ALA A N 1
ATOM 659 C CA . ALA A 1 90 ? 0.297 -6.466 9.101 1.00 98.19 90 ALA A CA 1
ATOM 660 C C . ALA A 1 90 ? -0.870 -5.455 9.083 1.00 98.19 90 ALA A C 1
ATOM 662 O O . ALA A 1 90 ? -1.678 -5.394 10.014 1.00 98.19 90 ALA A O 1
ATOM 663 N N . PHE A 1 91 ? -0.925 -4.601 8.053 1.00 98.81 91 PHE A N 1
ATOM 664 C CA . PHE A 1 91 ? -1.783 -3.408 8.025 1.00 98.81 91 PHE A CA 1
ATOM 665 C C . PHE A 1 91 ? -3.273 -3.716 8.187 1.00 98.81 91 PHE A C 1
ATOM 667 O O . PHE A 1 91 ? -3.985 -2.978 8.868 1.00 98.81 91 PHE A O 1
ATOM 674 N N . GLY A 1 92 ? -3.750 -4.797 7.571 1.00 98.62 92 GLY A N 1
ATOM 675 C CA . GLY A 1 92 ? -5.154 -5.193 7.650 1.00 98.62 92 GLY A CA 1
ATOM 676 C C . GLY A 1 92 ? -5.498 -5.900 8.959 1.00 98.62 92 GLY A C 1
ATOM 677 O O . GLY A 1 92 ? -6.483 -5.549 9.611 1.00 98.62 92 GLY A O 1
ATOM 678 N N . LYS A 1 93 ? -4.664 -6.859 9.377 1.00 98.44 93 LYS A N 1
ATOM 679 C CA . LYS A 1 93 ? -4.821 -7.606 10.639 1.00 98.44 93 LYS A CA 1
ATOM 680 C C . LYS A 1 93 ? -4.789 -6.694 11.864 1.00 98.44 93 LYS A C 1
ATOM 682 O O . LYS A 1 93 ? -5.615 -6.850 12.759 1.00 98.44 93 LYS A O 1
ATOM 687 N N . ASN A 1 94 ? -3.891 -5.710 11.864 1.00 98.25 94 ASN A N 1
ATOM 688 C CA . ASN A 1 94 ? -3.747 -4.738 12.949 1.00 98.25 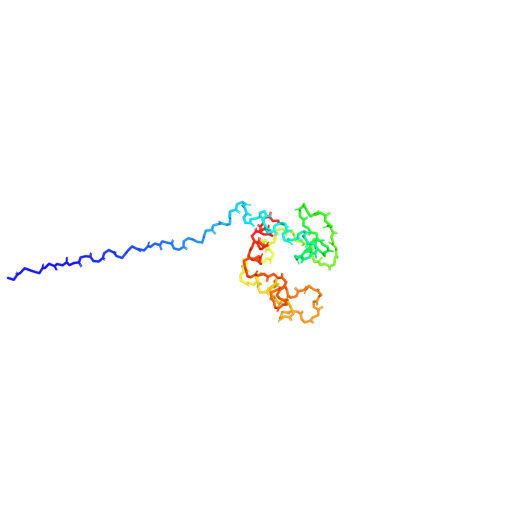94 ASN A CA 1
ATOM 689 C C . ASN A 1 94 ? -4.664 -3.516 12.783 1.00 98.25 94 ASN A C 1
ATOM 691 O O . ASN A 1 94 ? -4.540 -2.557 13.538 1.00 98.25 94 ASN A O 1
ATOM 695 N N . GLN A 1 95 ? -5.585 -3.550 11.810 1.00 98.06 95 GLN A N 1
ATOM 696 C CA . GLN A 1 95 ? -6.607 -2.522 11.583 1.00 98.06 95 GLN A CA 1
ATOM 697 C C . GLN A 1 95 ? -6.043 -1.118 11.297 1.00 98.06 95 GLN A C 1
ATOM 699 O O . GLN A 1 95 ? -6.736 -0.122 11.489 1.00 98.06 95 GLN A O 1
ATOM 704 N N . ILE A 1 96 ? -4.805 -1.037 10.804 1.00 98.38 96 ILE A N 1
ATOM 705 C CA . ILE A 1 96 ? -4.166 0.219 10.387 1.00 98.38 96 ILE A CA 1
ATOM 706 C C . ILE A 1 96 ? -4.832 0.727 9.105 1.00 98.38 96 ILE A C 1
ATOM 708 O O . ILE A 1 96 ? -5.140 1.911 8.985 1.00 98.38 96 ILE A O 1
ATOM 712 N N . LEU A 1 97 ? -5.093 -0.181 8.157 1.00 98.75 97 LEU A N 1
ATOM 713 C CA . LEU A 1 97 ? -5.776 0.119 6.901 1.00 98.75 97 LEU A CA 1
ATOM 714 C C . LEU A 1 97 ? -7.052 -0.712 6.760 1.00 98.75 97 LEU A C 1
ATOM 716 O O . LEU A 1 97 ? -7.091 -1.912 7.032 1.00 98.75 97 LEU A O 1
ATOM 720 N N . THR A 1 98 ? -8.105 -0.072 6.261 1.00 98.69 98 THR A N 1
ATOM 721 C CA . THR A 1 98 ? -9.344 -0.746 5.861 1.00 98.69 98 THR A CA 1
ATOM 722 C C . THR A 1 98 ? -9.147 -1.551 4.568 1.00 98.69 98 THR A C 1
ATOM 724 O O . THR A 1 98 ? -8.268 -1.227 3.765 1.00 98.69 98 THR A O 1
ATOM 727 N N . PRO A 1 99 ? -10.017 -2.538 4.271 1.00 98.56 99 PRO A N 1
ATOM 728 C CA . PRO A 1 99 ? -9.968 -3.273 3.004 1.00 98.56 99 PRO A CA 1
ATOM 729 C C . PRO A 1 99 ? -9.994 -2.374 1.761 1.00 98.56 99 PRO A C 1
ATOM 731 O O . PRO A 1 99 ? -9.339 -2.672 0.762 1.00 98.56 99 PRO A O 1
ATOM 734 N N . LYS A 1 100 ? -10.731 -1.258 1.821 1.00 98.31 100 LYS A N 1
ATOM 735 C CA . LYS A 1 100 ? -10.773 -0.270 0.740 1.00 98.31 100 LYS A CA 1
ATOM 736 C C . LYS A 1 100 ? -9.411 0.403 0.559 1.00 98.31 100 LYS A C 1
ATOM 738 O O . LYS A 1 100 ? -8.895 0.408 -0.551 1.00 98.31 100 LYS A O 1
ATOM 743 N N . GLN A 1 101 ? -8.812 0.888 1.644 1.00 98.69 101 GLN A N 1
ATOM 744 C CA . GLN A 1 101 ? -7.503 1.547 1.604 1.00 98.69 101 GLN A CA 1
ATOM 745 C C . GLN A 1 101 ? -6.401 0.615 1.093 1.00 98.69 101 GLN A C 1
ATOM 747 O O . GLN A 1 101 ? -5.573 1.040 0.297 1.00 98.69 101 GLN A O 1
ATOM 752 N N . ILE A 1 102 ? -6.415 -0.664 1.486 1.00 98.81 102 ILE A N 1
ATOM 753 C CA . ILE A 1 102 ? -5.463 -1.656 0.960 1.00 98.81 102 ILE A CA 1
ATOM 754 C C . ILE A 1 102 ? -5.610 -1.790 -0.560 1.00 98.81 102 ILE A C 1
ATOM 756 O O . ILE A 1 102 ? -4.614 -1.810 -1.275 1.00 98.81 102 ILE A O 1
ATOM 760 N N . ASN A 1 103 ? -6.842 -1.848 -1.074 1.00 98.50 103 ASN A N 1
ATOM 761 C CA . ASN A 1 103 ? -7.068 -1.910 -2.517 1.00 98.50 103 ASN A CA 1
ATOM 762 C C . ASN A 1 103 ? -6.572 -0.648 -3.234 1.00 98.50 103 ASN A C 1
ATOM 764 O O . ASN A 1 103 ? -5.897 -0.779 -4.249 1.00 98.50 103 ASN A O 1
ATOM 768 N N . GLU A 1 104 ? -6.825 0.538 -2.679 1.00 98.69 104 GLU A N 1
ATOM 769 C CA . GLU A 1 104 ? -6.330 1.805 -3.236 1.00 98.69 104 GLU A CA 1
ATOM 770 C C . GLU A 1 104 ? -4.794 1.845 -3.279 1.00 98.69 104 GLU A C 1
ATOM 772 O O . GLU A 1 104 ? -4.217 2.233 -4.294 1.00 98.69 104 GLU A O 1
ATOM 777 N N . VAL A 1 105 ? -4.116 1.367 -2.227 1.00 98.50 105 VAL A N 1
ATOM 778 C CA . VAL A 1 105 ? -2.647 1.228 -2.215 1.00 98.50 105 VAL A CA 1
ATOM 779 C C . VAL A 1 105 ? -2.175 0.273 -3.309 1.00 98.50 105 VAL A C 1
ATOM 781 O O . VAL A 1 105 ? -1.220 0.589 -4.012 1.00 98.50 105 VAL A O 1
ATOM 784 N N . ILE A 1 106 ? -2.840 -0.869 -3.505 1.00 98.19 106 ILE A N 1
ATOM 785 C CA . ILE A 1 106 ? -2.482 -1.802 -4.585 1.00 98.19 106 ILE A CA 1
ATOM 786 C C . ILE A 1 106 ? -2.666 -1.152 -5.957 1.00 98.19 106 ILE A C 1
ATOM 788 O O . ILE A 1 106 ? -1.804 -1.301 -6.823 1.00 98.19 106 ILE A O 1
ATOM 792 N N . ASP A 1 107 ? -3.770 -0.433 -6.161 1.00 97.88 107 ASP A N 1
ATOM 793 C CA . ASP A 1 107 ? -4.035 0.269 -7.417 1.00 97.88 107 ASP A CA 1
ATOM 794 C C . ASP A 1 107 ? -2.946 1.292 -7.723 1.00 97.88 107 ASP A C 1
ATOM 796 O O . ASP A 1 107 ? -2.440 1.321 -8.844 1.00 97.88 107 ASP A O 1
ATOM 800 N N . PHE A 1 108 ? -2.520 2.052 -6.714 1.00 97.81 108 PHE A N 1
ATOM 801 C CA . PHE A 1 108 ? -1.380 2.953 -6.819 1.00 97.81 108 PHE A CA 1
ATOM 802 C C . PHE A 1 108 ? -0.069 2.219 -7.117 1.00 97.81 108 PHE A C 1
ATOM 804 O O . PHE A 1 108 ? 0.631 2.582 -8.062 1.00 97.81 108 PHE A O 1
ATOM 811 N N . MET A 1 109 ? 0.258 1.171 -6.362 1.00 97.44 109 MET A N 1
ATOM 812 C CA . MET A 1 109 ? 1.497 0.404 -6.533 1.00 97.44 109 MET A CA 1
ATOM 813 C C . MET A 1 109 ? 1.590 -0.231 -7.921 1.00 97.44 109 MET A C 1
ATOM 815 O O . MET A 1 109 ? 2.659 -0.261 -8.514 1.00 97.44 109 MET A O 1
ATOM 819 N N . TYR A 1 110 ? 0.471 -0.661 -8.502 1.00 97.00 110 TYR A N 1
ATOM 820 C CA . TYR A 1 110 ? 0.421 -1.172 -9.874 1.00 97.00 110 TYR A CA 1
ATOM 821 C C . TYR A 1 110 ? 0.639 -0.117 -10.967 1.00 97.00 110 TYR A C 1
ATOM 823 O O . TYR A 1 110 ? 0.663 -0.485 -12.144 1.00 97.00 110 TYR A O 1
ATOM 831 N N . THR A 1 111 ? 0.800 1.158 -10.603 1.00 95.31 111 THR A N 1
ATOM 832 C CA . THR A 1 111 ? 1.272 2.222 -11.505 1.00 95.31 111 THR A CA 1
ATOM 833 C C . THR A 1 111 ? 2.785 2.467 -11.417 1.00 95.31 111 THR A C 1
ATOM 835 O O . THR A 1 111 ? 3.291 3.310 -12.160 1.00 95.31 111 THR A O 1
ATOM 838 N N . LYS A 1 112 ? 3.493 1.774 -10.512 1.00 92.50 112 LYS A N 1
ATOM 839 C CA . LYS A 1 112 ? 4.933 1.916 -10.238 1.00 92.50 112 LYS A CA 1
ATOM 840 C C . LYS A 1 112 ? 5.756 0.784 -10.833 1.00 92.50 112 LYS A C 1
ATOM 842 O O . LYS A 1 112 ? 5.225 -0.344 -10.935 1.00 92.50 112 LYS A O 1
#

Foldseek 3Di:
DDDDDDDDPPPPDPPDDDQDDPVLLVLLLCQCVDPLHNVVCCAEADVPHPHNHPNDYHLYQVCVVCVPPVVQLQCCQQVCVVPVPDPRDNCNVVVRDDSSSSVSNVSNSNVD

pLDDT: mean 89.94, std 15.62, range [36.91, 98.81]

Mean predicted aligned error: 7.67 Å

Solvent-accessible surface area (backbone atoms only — not comparable to full-atom values): 6540 Å² total; per-residue (Å²): 141,80,88,80,83,81,82,80,81,79,79,82,74,80,86,69,81,77,74,80,48,74,67,43,28,52,50,8,46,52,36,31,68,28,79,91,53,56,34,41,19,70,28,22,26,40,84,85,45,92,39,73,19,77,79,43,70,72,42,68,45,34,42,78,77,49,67,52,61,68,58,48,49,45,42,50,26,37,28,48,83,81,35,79,83,59,84,65,68,35,30,40,77,69,63,61,37,54,77,66,52,52,49,21,33,50,54,27,44,54,76,44

Radius of gyration: 19.81 Å; Cα contacts (8 Å, |Δi|>4): 145; chains: 1; bounding box: 71×35×41 Å

InterPro domains:
  IPR009056 Cytochrome c-like domain [PF13442] (24-109)
  IPR009056 Cytochrome c-like domain [PS51007] (23-112)
  IPR030999 Sulfur oxidation c-type cytochrome SoxX [TIGR04485] (37-111)
  IPR036909 Cytochrome c-like domain superfamily [G3DSA:1.10.760.10] (16-112)
  IPR036909 Cytochrome c-like domain superfamily [SSF46626] (3-111)

Sequence (112 aa):
MKAIAAIFVVCLMPCAALAATPAEIAAGQKIAETTTLGNCDACHMFQGADEAGNIGPVLKDVRAMVPDRKLFYAIIYDEEARNPQTIMPAFGKNQILTPKQINEVIDFMYTK

Organism: Acidiphilium rubrum (NCBI:txid526)

Nearest PDB structures (foldseek):
  3oa8-assembly1_B  TM=7.677E-01  e=2.626E-04  Ancylobacter novellus
  2oz1-assembly1_B  TM=8.688E-01  e=1.630E-03  Rhodovulum sulfidophilum
  1h33-assembly1_B  TM=7.618E-01  e=5.989E-04  Rhodovulum sulfidophilum

Secondary structure (DSSP, 8-state):
-----------------PPPPHHHHHHHHHHHH-TTTT--TTTB--TT-SS--BSSPP-SSHHHH---HHHHHHHHHHGGGT-TT--S--TTTTTSS-HHHHHHHHHHHTT-